Protein AF-A0A4Z1TD85-F1 (afdb_monomer)

Secondary structure (DSSP, 8-state):
--EE-EEEEEEETTTTEEEEEESS-SSTTPPPPEEEEEGGG---SS-TT----TT-EEEEEEEETTTTEEEEEEEEEEEEEEEE-SSSTT-EEEEEEETT--SEEEEEGGGEEEPP---

Foldseek 3Di:
DWDFDWAFPDADPVQQWTWTWGPDDPDPPDGTDIDIGHNLNDDDADDPPDDDDFFFWKWFWDQDPVVRDTGRITFIWTFHDKDDDPPDPPWIWTWIDGVPHPDIDIHISRGMDGDRDDD

Organism: Giardia muris (NCBI:txid5742)

pLDDT: mean 89.11, std 8.23, range [45.56, 97.12]

InterPro domains:
  IPR010750 SGF29 tudor-like domain [PF07039] (2-114)
  IPR010750 SGF29 tudor-like domain [PS51518] (1-119)

Structure (mmCIF, N/CA/C/O backbone):
data_AF-A0A4Z1TD85-F1
#
_entry.id   AF-A0A4Z1TD85-F1
#
loop_
_atom_site.group_PDB
_atom_site.id
_atom_site.type_symbol
_atom_site.label_atom_id
_atom_site.label_alt_id
_atom_site.label_comp_id
_atom_site.label_asym_id
_atom_site.label_entity_id
_atom_site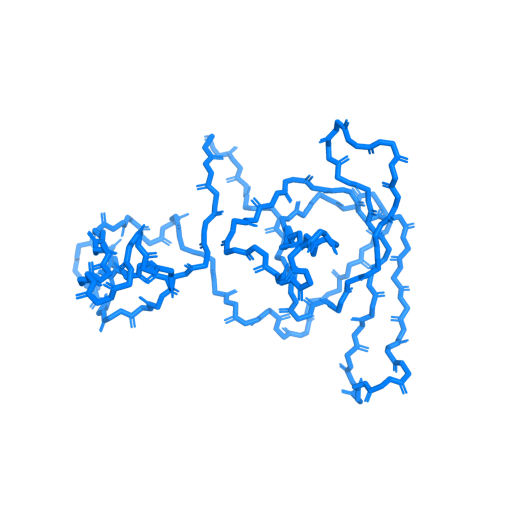.label_seq_id
_atom_site.pdbx_PDB_ins_code
_atom_site.Cartn_x
_atom_site.Cartn_y
_atom_site.Cartn_z
_atom_site.occupancy
_atom_site.B_iso_or_equiv
_atom_site.auth_seq_id
_atom_site.auth_comp_id
_atom_site.auth_asym_id
_atom_site.auth_atom_id
_atom_site.pdbx_PDB_model_num
ATOM 1 N N . MET A 1 1 ? -9.021 11.143 -4.354 1.00 62.66 1 MET A N 1
ATOM 2 C CA . MET A 1 1 ? -9.022 10.659 -2.955 1.00 62.66 1 MET A CA 1
ATOM 3 C C . MET A 1 1 ? -7.634 10.127 -2.660 1.00 62.66 1 MET A C 1
ATOM 5 O O . MET A 1 1 ? -7.099 9.444 -3.523 1.00 62.66 1 MET A O 1
ATOM 9 N N . ASN A 1 2 ? -7.062 10.453 -1.499 1.00 83.81 2 ASN A N 1
ATOM 10 C CA . ASN A 1 2 ? -5.709 10.033 -1.124 1.00 83.81 2 ASN A CA 1
ATOM 11 C C . ASN A 1 2 ? -5.796 8.971 -0.022 1.00 83.81 2 ASN A C 1
ATOM 13 O O . ASN A 1 2 ? -6.594 9.125 0.901 1.00 83.81 2 ASN A O 1
ATOM 17 N N . TRP A 1 3 ? -4.990 7.916 -0.132 1.00 91.50 3 TRP A N 1
ATOM 18 C CA . TRP A 1 3 ? -4.851 6.878 0.889 1.00 91.50 3 TRP A CA 1
ATOM 19 C C . TRP A 1 3 ? -3.602 7.154 1.717 1.00 91.50 3 TRP A C 1
ATOM 21 O O . TRP A 1 3 ? -2.554 7.473 1.157 1.00 91.50 3 TRP A O 1
AT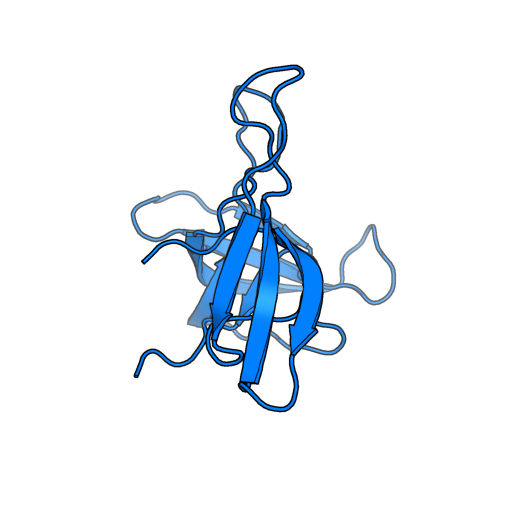OM 31 N N . ILE A 1 4 ? -3.716 7.026 3.036 1.00 93.06 4 ILE A N 1
ATOM 32 C CA . ILE A 1 4 ? -2.608 7.224 3.971 1.00 93.06 4 ILE A CA 1
ATOM 33 C C . ILE A 1 4 ? -2.442 5.997 4.860 1.00 93.06 4 ILE A C 1
ATOM 35 O O . ILE A 1 4 ? -3.404 5.276 5.133 1.00 93.06 4 ILE A O 1
ATOM 39 N N . LEU A 1 5 ? -1.222 5.778 5.331 1.00 92.44 5 LEU A N 1
ATOM 40 C CA . LEU A 1 5 ? -0.952 4.880 6.437 1.00 92.44 5 LEU A CA 1
ATOM 41 C C . LEU A 1 5 ? -1.471 5.520 7.726 1.00 92.44 5 LEU A C 1
ATOM 43 O O . LEU A 1 5 ? -1.158 6.667 8.038 1.00 92.44 5 LEU A O 1
ATOM 47 N N . ALA A 1 6 ? -2.258 4.761 8.481 1.00 93.75 6 ALA A N 1
ATOM 48 C CA . ALA A 1 6 ? -2.829 5.206 9.741 1.00 93.75 6 ALA A CA 1
ATOM 49 C C . ALA A 1 6 ? -2.853 4.059 10.754 1.00 93.75 6 ALA A C 1
ATOM 51 O O . ALA A 1 6 ? -3.038 2.891 10.399 1.00 93.75 6 ALA A O 1
ATOM 52 N N . SER A 1 7 ? -2.703 4.402 12.027 1.00 94.19 7 SER A N 1
ATOM 53 C CA . SER A 1 7 ? -2.878 3.480 13.144 1.00 94.19 7 SER A CA 1
ATOM 54 C C . SER A 1 7 ? -4.353 3.398 13.516 1.00 94.19 7 SER A C 1
ATOM 56 O O . SER A 1 7 ? -5.000 4.417 13.752 1.00 94.19 7 SER A O 1
ATOM 58 N N . VAL A 1 8 ? -4.898 2.186 13.615 1.00 94.75 8 VAL A N 1
ATOM 59 C CA . VAL A 1 8 ? -6.251 1.989 14.152 1.00 94.75 8 VAL A CA 1
ATOM 60 C C . VAL A 1 8 ? -6.216 2.176 15.665 1.00 94.75 8 VAL A C 1
ATOM 62 O O . VAL A 1 8 ? -5.573 1.404 16.370 1.00 94.75 8 VAL A O 1
ATOM 65 N N . ILE A 1 9 ? -6.947 3.172 16.164 1.00 96.38 9 ILE A N 1
ATOM 66 C CA . ILE A 1 9 ? -7.074 3.443 17.601 1.00 96.38 9 ILE A CA 1
ATOM 67 C C . ILE A 1 9 ? -8.254 2.669 18.183 1.00 96.38 9 ILE A C 1
ATOM 69 O O . ILE A 1 9 ? -8.148 2.048 19.240 1.00 96.38 9 ILE A O 1
ATOM 73 N N . ARG A 1 10 ? -9.400 2.694 17.493 1.00 96.00 10 ARG A N 1
ATOM 74 C CA . ARG A 1 10 ? -10.617 2.004 17.933 1.00 96.00 10 ARG A CA 1
ATOM 75 C C . ARG A 1 10 ? -11.508 1.648 16.750 1.00 96.00 10 ARG A C 1
ATOM 77 O O . ARG A 1 10 ? -11.661 2.437 15.825 1.00 96.00 10 ARG A O 1
ATOM 84 N N . LYS A 1 11 ? -12.163 0.491 16.827 1.00 95.94 11 LYS A N 1
ATOM 85 C CA . LYS A 1 11 ? -13.273 0.106 15.948 1.00 95.94 11 LYS A CA 1
ATOM 86 C C . LYS A 1 11 ? -14.603 0.315 16.675 1.00 95.94 11 LYS A C 1
ATOM 88 O O . LYS A 1 11 ? -14.740 -0.123 17.817 1.00 95.94 11 LYS A O 1
ATOM 93 N N . ASN A 1 12 ? -15.574 0.941 16.016 1.00 95.25 12 ASN A N 1
ATOM 94 C CA . ASN A 1 12 ? -16.968 0.967 16.445 1.00 95.25 12 ASN A CA 1
ATOM 95 C C . ASN A 1 12 ? -17.782 0.024 15.548 1.00 95.25 12 ASN A C 1
ATOM 97 O O . ASN A 1 12 ? -18.012 0.297 14.370 1.00 95.25 12 ASN A O 1
ATOM 101 N N . THR A 1 13 ? -18.188 -1.120 16.096 1.00 92.94 13 THR A N 1
ATOM 102 C CA . THR A 1 13 ? -18.946 -2.140 15.361 1.00 92.94 13 THR A CA 1
ATOM 103 C C . THR A 1 13 ? -20.404 -1.763 15.130 1.00 92.94 13 THR A C 1
ATOM 105 O O . THR A 1 13 ? -20.983 -2.229 14.156 1.00 92.94 13 THR A O 1
ATOM 108 N N . GLU A 1 14 ? -21.002 -0.940 15.989 1.00 94.94 14 GLU A N 1
ATOM 109 C CA . GLU A 1 14 ? -22.409 -0.542 15.849 1.00 94.94 14 GLU A CA 1
ATOM 110 C C . GLU A 1 14 ? -22.572 0.457 14.703 1.00 94.94 14 GLU A C 1
ATOM 112 O O . GLU A 1 14 ? -23.428 0.292 13.840 1.00 94.94 14 GLU A O 1
ATOM 117 N N . GLU A 1 15 ? -21.676 1.441 14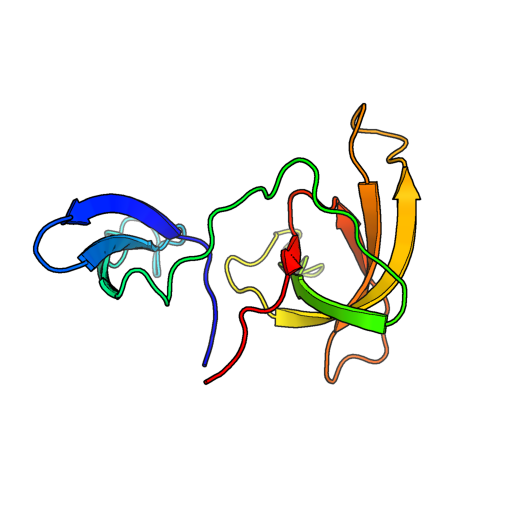.639 1.00 94.75 15 GLU A N 1
ATOM 118 C CA . GLU A 1 15 ? -21.687 2.486 13.608 1.00 94.75 15 GLU A CA 1
ATOM 119 C C . GLU A 1 15 ? -20.920 2.096 12.335 1.00 94.75 15 GLU A C 1
ATOM 121 O O . GLU A 1 15 ? -20.923 2.848 11.364 1.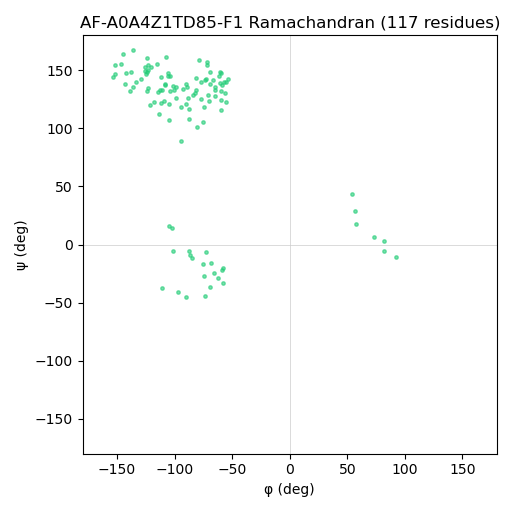00 94.75 15 GLU A O 1
ATOM 126 N N . GLN A 1 16 ? -20.249 0.937 12.323 1.00 96.06 16 GLN A N 1
ATOM 127 C CA . GLN A 1 16 ? -19.371 0.495 11.229 1.00 96.06 16 GLN A CA 1
ATOM 128 C C . GLN A 1 16 ? -18.288 1.534 10.881 1.00 96.06 16 GLN A C 1
ATOM 130 O O . GLN A 1 16 ? -17.992 1.792 9.712 1.00 96.06 16 GLN A O 1
ATOM 135 N N . THR A 1 17 ? -17.666 2.120 11.907 1.00 97.12 17 THR A N 1
ATOM 136 C CA . THR A 1 17 ? -16.611 3.134 11.766 1.00 97.12 17 THR A CA 1
ATOM 137 C C . THR A 1 17 ? -15.323 2.736 12.481 1.00 97.12 17 THR A C 1
ATOM 139 O O . THR A 1 17 ? -15.293 1.876 13.367 1.00 97.12 17 THR A O 1
ATOM 142 N N . TYR A 1 18 ? -14.227 3.371 12.080 1.00 96.94 18 TYR A N 1
ATOM 143 C CA . TYR A 1 18 ? -12.920 3.281 12.714 1.00 96.94 18 TYR A CA 1
ATOM 144 C C . TYR A 1 18 ? -12.457 4.680 13.107 1.00 96.94 18 TYR A C 1
ATOM 146 O O . TYR A 1 18 ? -12.533 5.606 12.304 1.00 96.94 18 TYR A O 1
ATOM 154 N N . LEU A 1 19 ? -11.937 4.814 14.325 1.00 96.75 19 LEU A N 1
ATOM 155 C CA . LEU A 1 19 ? -11.085 5.930 14.710 1.00 96.75 19 LEU A CA 1
ATOM 156 C C . LEU A 1 19 ? -9.647 5.553 14.356 1.00 96.75 19 LEU A C 1
ATOM 158 O O . LEU A 1 19 ? -9.104 4.587 14.906 1.00 96.75 19 LEU A O 1
ATOM 162 N N . VAL A 1 20 ? -9.051 6.305 13.442 1.00 95.88 20 VAL A N 1
ATOM 163 C CA . VAL A 1 20 ? -7.677 6.116 12.973 1.00 95.88 20 VAL A CA 1
ATOM 164 C C . VAL A 1 20 ? -6.857 7.370 13.236 1.00 95.88 20 VAL A C 1
ATOM 166 O O . VAL A 1 20 ? -7.409 8.465 13.284 1.00 95.88 20 VAL A O 1
ATOM 169 N N . GLU A 1 21 ? -5.551 7.223 13.403 1.00 95.25 21 GLU A N 1
ATOM 170 C CA . GLU A 1 21 ? -4.614 8.332 13.591 1.00 95.25 21 GLU A CA 1
ATOM 171 C C . GLU A 1 21 ? -3.514 8.255 12.529 1.00 95.25 21 GLU A C 1
ATOM 173 O O . GLU A 1 21 ? -2.965 7.175 12.299 1.00 95.25 21 GLU A O 1
ATOM 178 N N . ASP A 1 22 ? -3.214 9.373 11.862 1.00 92.38 22 ASP A N 1
ATOM 179 C CA . ASP A 1 22 ? -2.122 9.448 10.881 1.00 92.38 22 ASP A CA 1
ATOM 180 C C . ASP A 1 22 ? -0.804 9.001 11.529 1.00 92.38 22 ASP A C 1
ATOM 182 O O . ASP A 1 22 ? -0.534 9.316 12.689 1.00 92.38 22 ASP A O 1
ATOM 186 N N . ILE A 1 23 ? 0.026 8.248 10.80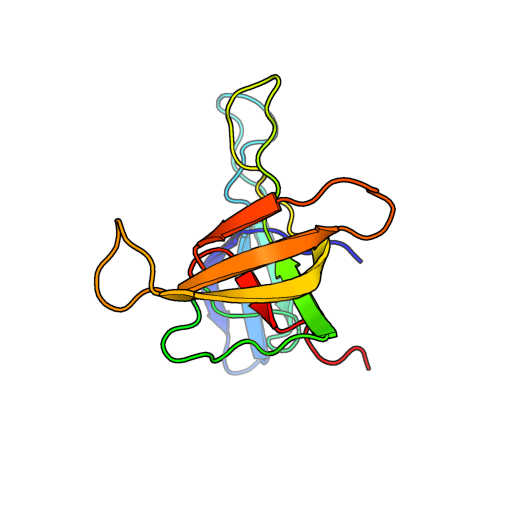8 1.00 89.62 23 ILE A N 1
ATOM 187 C CA . ILE A 1 23 ? 1.335 7.838 11.328 1.00 89.62 23 ILE A CA 1
ATOM 188 C C . ILE A 1 23 ? 2.362 8.978 11.321 1.00 89.62 23 ILE A C 1
ATOM 190 O O . ILE A 1 23 ? 3.385 8.858 11.999 1.00 89.62 23 ILE A O 1
ATOM 194 N N . VAL A 1 24 ? 2.112 10.054 10.569 1.00 85.75 24 VAL A N 1
ATOM 195 C CA . VAL A 1 24 ? 3.004 11.211 10.438 1.00 85.75 24 VAL A CA 1
ATOM 196 C C . VAL A 1 24 ? 2.518 12.369 11.303 1.00 85.75 24 VAL A C 1
ATOM 198 O O . VAL A 1 24 ? 1.337 12.705 11.346 1.00 85.75 24 VAL A O 1
ATOM 201 N N . GLU A 1 25 ? 3.461 13.004 11.995 1.00 80.62 25 GLU A N 1
ATOM 202 C CA . GLU A 1 25 ? 3.239 14.300 12.635 1.00 80.62 25 GLU A CA 1
ATOM 203 C C . GLU A 1 25 ? 3.400 15.410 11.594 1.00 80.62 25 GLU A C 1
ATOM 205 O O . GLU A 1 25 ? 4.413 15.464 10.898 1.00 80.62 25 GLU A O 1
ATOM 210 N N . GLU A 1 26 ? 2.435 16.328 11.505 1.00 76.31 26 GLU A N 1
ATOM 211 C CA . GLU A 1 26 ? 2.532 17.477 10.590 1.00 76.31 26 GLU A CA 1
ATOM 212 C C . GLU A 1 26 ? 3.671 18.435 10.973 1.00 76.31 26 GLU A C 1
ATOM 214 O O . GLU A 1 26 ? 4.182 19.182 10.139 1.00 76.31 26 GLU A O 1
ATOM 219 N N . SER A 1 27 ? 4.074 18.437 12.245 1.00 76.94 27 SER A N 1
ATOM 220 C CA . SER A 1 27 ? 5.204 19.202 12.764 1.00 76.94 27 SER A CA 1
ATOM 221 C C . SER A 1 27 ? 5.806 18.501 13.984 1.00 76.94 27 SER A C 1
ATOM 223 O O . SER A 1 27 ? 5.054 17.896 14.751 1.00 76.94 27 SER A O 1
ATOM 225 N N . PRO A 1 28 ? 7.132 18.588 14.208 1.00 77.56 28 PRO A N 1
ATOM 226 C CA . PRO A 1 28 ? 7.780 17.915 15.331 1.00 77.56 28 PRO A CA 1
ATOM 227 C C . PRO A 1 28 ? 7.147 18.286 16.679 1.00 77.56 28 PRO A C 1
ATOM 229 O O . PRO A 1 28 ? 7.109 19.461 17.047 1.00 77.56 28 PRO A O 1
ATOM 232 N N . GLY A 1 29 ? 6.668 17.285 17.422 1.00 78.75 29 GLY A N 1
ATOM 233 C CA . GLY A 1 29 ? 6.052 17.484 18.739 1.00 78.75 29 GLY A CA 1
ATOM 234 C C . GLY A 1 29 ? 4.579 17.901 18.697 1.00 78.75 29 GLY A C 1
ATOM 235 O O . GLY A 1 29 ? 3.980 18.129 19.751 1.00 78.75 29 GLY A O 1
ATOM 236 N N . GLN A 1 30 ? 3.975 17.981 17.509 1.00 84.25 30 GLN A N 1
ATOM 237 C CA . GLN A 1 30 ? 2.534 18.135 17.357 1.00 84.25 30 GLN A CA 1
ATOM 238 C C . GLN A 1 30 ? 1.847 16.774 17.491 1.00 84.25 30 GLN A C 1
ATOM 240 O O . GLN A 1 30 ? 2.338 15.749 17.022 1.00 84.25 30 GLN A O 1
ATOM 245 N N . ARG A 1 31 ? 0.664 16.759 18.110 1.00 84.00 31 ARG A N 1
ATOM 246 C CA . ARG A 1 31 ? -0.160 15.550 18.156 1.00 84.00 31 ARG A CA 1
ATOM 247 C C . ARG A 1 31 ? -0.607 15.171 16.742 1.00 84.00 31 ARG A C 1
ATOM 249 O O . ARG A 1 31 ? -1.072 16.025 15.989 1.00 84.00 31 ARG A O 1
ATOM 256 N N . ARG A 1 32 ? -0.508 13.883 16.423 1.00 88.25 32 ARG A N 1
ATOM 257 C CA . ARG A 1 32 ? -0.994 13.309 15.166 1.00 88.25 32 ARG A CA 1
ATOM 258 C C . ARG A 1 32 ? -2.500 13.515 15.013 1.00 88.25 32 ARG A C 1
ATOM 260 O O . ARG A 1 32 ? -3.248 13.561 15.994 1.00 88.25 32 ARG A O 1
ATOM 267 N N . VAL A 1 33 ? -2.942 13.666 13.770 1.00 91.62 33 VAL A N 1
ATOM 268 C CA . VAL A 1 33 ? -4.345 13.952 13.460 1.00 91.62 33 VAL A CA 1
ATOM 269 C C . VAL A 1 33 ? -5.149 12.655 13.481 1.00 91.62 33 VAL A C 1
ATOM 271 O O . VAL A 1 33 ? -4.744 11.652 12.896 1.00 91.62 33 VAL A O 1
ATOM 274 N N . SER A 1 34 ? -6.298 12.678 14.159 1.00 94.75 34 SER A N 1
ATOM 275 C CA . SER A 1 34 ? -7.235 11.554 14.217 1.00 94.75 34 SER A CA 1
ATOM 276 C C . SER A 1 34 ? -8.455 11.786 13.326 1.00 94.75 34 SER A C 1
ATOM 278 O O . SER A 1 34 ? -8.976 12.898 13.250 1.00 94.75 34 SER A O 1
ATOM 280 N N . TYR A 1 35 ? -8.960 10.714 12.721 1.00 94.31 35 TYR A N 1
ATOM 281 C CA . TYR A 1 35 ? -10.112 10.719 11.827 1.00 94.31 35 TYR A CA 1
ATOM 282 C C . TYR A 1 35 ? -11.077 9.593 12.188 1.00 94.31 35 TYR A C 1
ATOM 284 O O . TYR A 1 35 ? -10.656 8.466 12.446 1.00 94.31 35 TYR A O 1
ATOM 292 N N . THR A 1 36 ? -12.378 9.873 12.132 1.00 96.56 36 THR A N 1
ATOM 293 C CA . THR A 1 36 ? -13.407 8.827 12.129 1.00 96.56 36 THR A CA 1
ATOM 294 C C . THR A 1 36 ? -13.781 8.521 10.685 1.00 96.56 36 THR A C 1
ATOM 296 O O . THR A 1 36 ? -14.266 9.400 9.973 1.00 96.56 36 THR A O 1
ATOM 299 N N . VAL A 1 37 ? -13.556 7.285 10.241 1.00 95.25 37 VAL A N 1
ATOM 300 C CA . VAL A 1 37 ? -13.799 6.848 8.860 1.00 95.25 37 VAL A CA 1
ATOM 301 C C . VAL A 1 37 ? -14.733 5.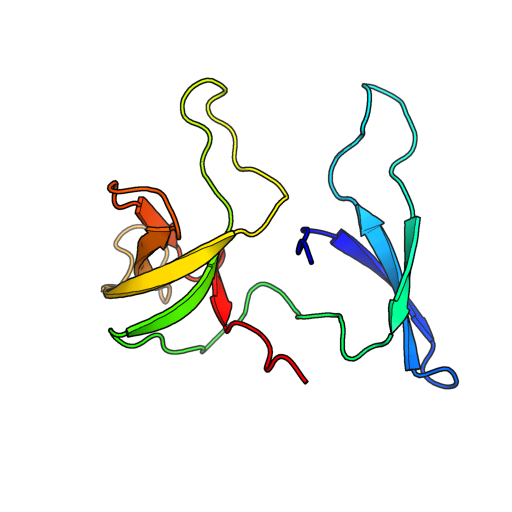635 8.807 1.00 95.25 37 VAL A C 1
ATOM 303 O O . VAL A 1 37 ? -14.687 4.790 9.702 1.00 95.25 37 VAL A O 1
ATOM 306 N N . PRO A 1 38 ? -15.580 5.506 7.771 1.00 94.94 38 PRO A N 1
ATOM 307 C CA . PRO A 1 38 ? -16.356 4.291 7.530 1.00 94.94 38 PRO A CA 1
ATOM 308 C C . PRO A 1 38 ? -15.466 3.058 7.327 1.00 94.94 38 PRO A C 1
ATOM 310 O O . PRO A 1 38 ? -14.387 3.156 6.742 1.00 94.94 38 PRO A O 1
ATOM 313 N N . ALA A 1 39 ? -15.937 1.881 7.745 1.00 92.25 39 ALA A N 1
ATOM 314 C CA . ALA A 1 39 ? -15.198 0.622 7.628 1.00 92.25 39 ALA A CA 1
ATOM 315 C C . ALA A 1 39 ? -14.809 0.264 6.182 1.00 92.25 39 ALA A C 1
ATOM 317 O O . ALA A 1 39 ? -13.734 -0.284 5.961 1.00 92.25 39 ALA A O 1
ATOM 318 N N . ASN A 1 40 ? -15.634 0.620 5.190 1.00 90.88 40 ASN A N 1
ATOM 319 C CA . ASN A 1 40 ? -15.333 0.386 3.771 1.00 90.88 40 ASN A CA 1
ATOM 320 C C . ASN A 1 40 ? -14.235 1.309 3.206 1.00 90.88 40 ASN A C 1
ATOM 322 O O . ASN A 1 40 ? -13.802 1.121 2.075 1.00 90.88 40 ASN A O 1
ATOM 326 N N . ARG A 1 41 ? -13.760 2.291 3.982 1.00 91.31 41 ARG A N 1
ATOM 327 C CA . ARG A 1 41 ? -12.615 3.148 3.638 1.00 91.31 41 ARG A CA 1
ATOM 328 C C . ARG A 1 41 ? -11.335 2.751 4.371 1.00 91.31 41 ARG A C 1
ATOM 330 O O . ARG A 1 41 ? -10.382 3.523 4.399 1.00 91.31 41 ARG A O 1
ATOM 337 N N . VAL A 1 42 ? -11.307 1.561 4.970 1.00 91.56 42 VAL A N 1
ATOM 338 C CA . VAL A 1 42 ? -10.141 1.022 5.671 1.00 91.56 42 VAL A CA 1
ATOM 339 C C . VAL A 1 42 ? -9.683 -0.249 4.971 1.00 91.56 42 VAL A C 1
ATOM 341 O O . VAL A 1 42 ? -10.429 -1.218 4.862 1.00 91.56 42 VAL A O 1
ATOM 344 N N . ALA A 1 43 ? -8.426 -0.258 4.537 1.00 90.31 43 ALA A N 1
ATOM 345 C CA . ALA A 1 43 ? -7.749 -1.450 4.050 1.00 90.31 43 ALA A CA 1
ATOM 346 C C . ALA A 1 43 ? -6.689 -1.864 5.073 1.00 90.31 43 ALA A C 1
ATOM 348 O O . ALA A 1 43 ? -5.819 -1.072 5.434 1.00 90.31 43 ALA A O 1
ATOM 349 N N . HIS A 1 44 ? -6.770 -3.102 5.560 1.00 88.19 44 HIS A N 1
ATOM 350 C CA . HIS A 1 44 ? -5.781 -3.626 6.496 1.00 88.19 44 HIS A CA 1
ATOM 351 C C . HIS A 1 44 ? -4.452 -3.912 5.795 1.00 88.19 44 HIS A C 1
ATOM 353 O O . HIS A 1 44 ? -4.413 -4.383 4.657 1.00 88.19 44 HIS A O 1
ATOM 359 N N . PHE A 1 45 ? -3.373 -3.633 6.517 1.00 81.62 45 PHE A N 1
ATOM 360 C CA . PHE A 1 45 ? -2.006 -3.635 6.030 1.00 81.62 45 PHE A CA 1
ATOM 361 C C . PHE A 1 45 ? -1.070 -4.178 7.128 1.00 81.62 45 PHE A C 1
ATOM 363 O O . PHE A 1 45 ? -1.256 -3.792 8.286 1.00 81.62 45 PHE A O 1
ATOM 370 N N . PRO A 1 46 ? -0.070 -5.028 6.815 1.00 83.25 46 PRO A N 1
ATOM 371 C CA . PRO A 1 46 ? 0.226 -5.621 5.505 1.00 83.25 46 PRO A CA 1
ATOM 372 C C . PRO A 1 46 ? -0.799 -6.693 5.088 1.00 83.25 46 PRO A C 1
ATOM 374 O O . PRO A 1 46 ? -1.463 -7.304 5.926 1.00 83.25 46 PRO A O 1
ATOM 377 N N . GLN A 1 47 ? -0.920 -6.948 3.781 1.00 81.00 47 GLN A N 1
ATOM 378 C CA . GLN A 1 47 ? -1.826 -7.972 3.245 1.00 81.00 47 GLN A CA 1
ATOM 379 C C . GLN A 1 47 ? -1.094 -9.305 3.020 1.00 81.00 47 GLN A C 1
ATOM 381 O O . GLN A 1 47 ? -0.555 -9.573 1.945 1.00 81.00 47 GLN A O 1
ATOM 386 N N . HIS A 1 48 ? -1.065 -10.159 4.045 1.00 77.38 48 HIS A N 1
ATOM 387 C CA . HIS A 1 48 ? -0.438 -11.481 3.950 1.00 77.38 48 HIS A CA 1
ATOM 388 C C . HIS A 1 48 ? -1.182 -12.410 2.979 1.00 77.38 48 HIS A C 1
ATOM 390 O O . HIS A 1 48 ? -2.410 -12.425 2.929 1.00 77.38 48 HIS A O 1
ATOM 396 N N . GLY A 1 49 ? -0.430 -13.214 2.219 1.00 75.19 49 GLY A N 1
ATOM 397 C CA . GLY A 1 49 ? -0.987 -14.211 1.296 1.00 75.19 49 GLY A CA 1
ATOM 398 C C . GLY A 1 49 ? -1.615 -13.632 0.022 1.00 75.19 49 GLY A C 1
ATOM 399 O O . GLY A 1 49 ? -2.199 -14.377 -0.766 1.00 75.19 49 GLY A O 1
ATOM 400 N N . VAL A 1 50 ? -1.498 -12.321 -0.211 1.00 81.38 50 VAL A N 1
ATOM 401 C CA . VAL A 1 50 ? -1.981 -11.703 -1.446 1.00 81.38 50 VAL A CA 1
ATOM 402 C C . VAL A 1 50 ? -1.010 -11.982 -2.586 1.00 81.38 50 VAL A C 1
ATOM 404 O O . VAL A 1 50 ? 0.178 -11.675 -2.511 1.00 81.38 50 VAL A O 1
ATOM 407 N N . SER A 1 51 ? -1.543 -12.546 -3.670 1.00 86.06 51 SER A N 1
ATOM 408 C CA . SER A 1 51 ? -0.831 -12.658 -4.940 1.00 86.06 51 SER A CA 1
ATOM 409 C C . SER A 1 51 ? -1.098 -11.436 -5.817 1.00 86.06 51 SER A C 1
ATOM 411 O O . SER A 1 51 ? -2.236 -10.963 -5.925 1.00 86.06 51 SER A O 1
ATOM 413 N N . TYR A 1 52 ? -0.027 -10.961 -6.448 1.00 90.00 52 TYR A N 1
ATOM 414 C CA . TYR A 1 52 ? -0.022 -9.850 -7.391 1.00 90.00 52 TYR A CA 1
ATOM 415 C C . TYR A 1 52 ? 0.313 -10.374 -8.785 1.00 90.00 52 TYR A C 1
ATOM 417 O O . TYR A 1 52 ? 1.251 -11.158 -8.948 1.00 90.00 52 TYR A O 1
ATOM 425 N N . LYS A 1 53 ? -0.458 -9.954 -9.786 1.00 92.50 53 LYS A N 1
ATOM 426 C CA . LYS A 1 53 ? -0.264 -10.315 -11.193 1.00 92.50 53 LYS A CA 1
ATOM 427 C C . LYS A 1 53 ? 0.093 -9.086 -12.015 1.00 92.50 53 LYS A C 1
ATOM 429 O O . LYS A 1 53 ? -0.251 -7.961 -11.667 1.00 92.50 53 LYS A O 1
ATOM 434 N N . VAL A 1 54 ? 0.769 -9.314 -13.137 1.00 95.75 54 VAL A N 1
ATOM 435 C CA . VAL A 1 54 ? 1.056 -8.259 -14.115 1.00 95.75 54 VAL A CA 1
ATOM 436 C C . VAL A 1 54 ? -0.251 -7.612 -14.572 1.00 95.75 54 VAL A C 1
ATOM 438 O O . VAL A 1 54 ? -1.187 -8.310 -14.955 1.00 95.75 54 VAL A O 1
ATOM 441 N N . GLY A 1 55 ? -0.299 -6.282 -14.533 1.00 95.19 55 GLY A N 1
ATOM 442 C CA . GLY A 1 55 ? -1.477 -5.486 -14.870 1.00 95.19 55 GLY A CA 1
ATOM 443 C C . GLY A 1 55 ? -2.386 -5.150 -13.684 1.00 95.19 55 GLY A C 1
ATOM 444 O O . GLY A 1 55 ? -3.243 -4.280 -13.839 1.00 95.19 55 GLY A O 1
ATOM 445 N N . ASP A 1 56 ? -2.191 -5.760 -12.507 1.00 94.50 56 ASP A N 1
ATOM 446 C CA . ASP A 1 56 ? -2.991 -5.436 -11.323 1.00 94.50 56 ASP A CA 1
ATOM 447 C C . ASP A 1 56 ? -2.833 -3.958 -10.937 1.00 94.50 56 ASP A C 1
ATOM 449 O O . ASP A 1 56 ? -1.730 -3.395 -10.939 1.00 94.50 56 ASP A O 1
ATOM 453 N N . ARG A 1 57 ? -3.960 -3.342 -10.565 1.00 94.94 57 ARG A N 1
ATOM 454 C CA . ARG A 1 57 ? -4.021 -1.990 -10.007 1.00 94.94 57 ARG A CA 1
ATOM 455 C C . ARG A 1 57 ? -3.868 -2.050 -8.496 1.00 94.94 57 ARG A C 1
ATOM 457 O O . ARG A 1 57 ? -4.596 -2.765 -7.806 1.00 94.94 57 ARG A O 1
ATOM 464 N N . VAL A 1 58 ? -2.913 -1.285 -7.986 1.00 94.38 58 VAL A N 1
ATOM 465 C CA . VAL A 1 58 ? -2.535 -1.297 -6.572 1.00 94.38 58 VAL A CA 1
ATOM 466 C C . VAL A 1 58 ? -2.339 0.115 -6.043 1.00 94.38 58 VAL A C 1
ATOM 468 O O . VAL A 1 58 ? -2.239 1.077 -6.808 1.00 94.38 58 VAL A O 1
ATOM 471 N N . LEU A 1 59 ? -2.262 0.217 -4.723 1.00 94.50 59 LEU A N 1
ATOM 472 C CA . LEU A 1 59 ? -1.770 1.389 -4.017 1.00 94.50 59 LEU A CA 1
ATOM 473 C C . LEU A 1 59 ? -0.483 0.996 -3.285 1.00 94.50 59 LEU A C 1
ATOM 475 O O . LEU A 1 59 ? -0.448 -0.031 -2.606 1.00 94.50 59 LEU A O 1
ATOM 479 N N . ALA A 1 60 ? 0.571 1.793 -3.437 1.00 93.38 60 ALA A N 1
ATOM 480 C CA . ALA A 1 60 ? 1.881 1.518 -2.848 1.00 93.38 60 ALA A CA 1
ATOM 481 C C . ALA A 1 60 ? 2.507 2.790 -2.266 1.00 93.38 60 ALA A C 1
ATOM 483 O O . ALA A 1 60 ? 2.273 3.889 -2.772 1.00 93.38 60 ALA A O 1
ATOM 484 N N . VAL A 1 61 ? 3.298 2.641 -1.202 1.00 92.12 61 VAL A N 1
ATOM 485 C CA . VAL A 1 61 ? 4.075 3.753 -0.629 1.00 92.12 61 VAL A CA 1
ATOM 486 C C . VAL A 1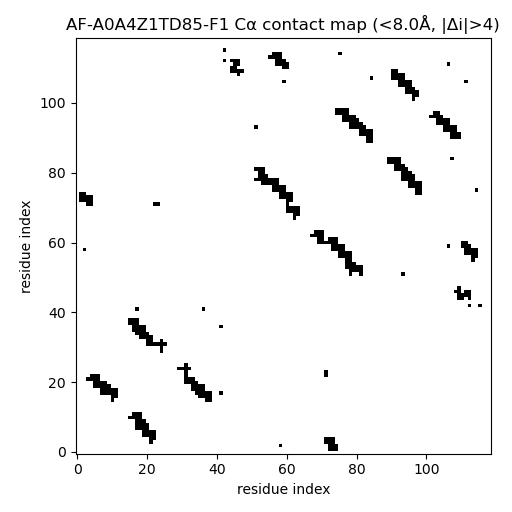 61 ? 5.265 4.111 -1.513 1.00 92.12 61 VAL A C 1
ATOM 488 O O . VAL A 1 61 ? 5.949 3.238 -2.045 1.00 92.12 61 VAL A O 1
ATOM 491 N N . TRP A 1 62 ? 5.551 5.402 -1.632 1.00 89.56 62 TRP A N 1
ATOM 492 C CA . TRP A 1 62 ? 6.644 5.913 -2.450 1.00 89.56 62 TRP A CA 1
ATOM 493 C C . TRP A 1 62 ? 7.912 6.061 -1.597 1.00 89.56 62 TRP A C 1
ATOM 495 O O . TRP A 1 62 ? 7.868 6.620 -0.505 1.00 89.56 62 TRP A O 1
ATOM 505 N N . TYR A 1 63 ? 9.065 5.599 -2.088 1.00 86.00 63 TYR A N 1
ATOM 506 C CA . TYR A 1 63 ? 10.359 5.900 -1.461 1.00 86.00 63 TYR A CA 1
ATOM 507 C C . TYR A 1 63 ? 10.955 7.213 -1.990 1.00 86.00 63 TYR A C 1
ATOM 509 O O . TYR A 1 63 ? 11.362 7.300 -3.152 1.00 86.00 63 TYR A O 1
ATOM 517 N N . GLU A 1 64 ? 10.961 8.259 -1.167 1.00 84.56 64 GLU A N 1
ATOM 518 C CA . GLU A 1 64 ? 11.476 9.577 -1.531 1.00 84.56 64 GLU A CA 1
ATOM 519 C C . GLU A 1 64 ? 13.002 9.590 -1.418 1.00 84.56 64 GLU A C 1
ATOM 521 O O . GLU A 1 64 ? 13.583 9.715 -0.338 1.00 84.56 64 GLU A O 1
ATOM 526 N N . THR A 1 65 ? 13.669 9.470 -2.564 1.00 83.81 65 THR A N 1
ATOM 527 C CA . THR A 1 65 ? 15.134 9.368 -2.635 1.00 83.81 65 THR A CA 1
ATOM 528 C C . THR A 1 65 ? 15.870 10.594 -2.096 1.00 83.81 65 THR A C 1
ATOM 530 O O . THR A 1 65 ? 16.979 10.445 -1.590 1.00 83.81 65 THR A O 1
ATOM 533 N N . SER A 1 66 ? 15.275 11.791 -2.171 1.00 82.12 66 SER A N 1
ATOM 534 C CA . SER A 1 66 ? 15.922 13.021 -1.693 1.00 82.12 66 SER A CA 1
ATOM 535 C C . SER A 1 66 ? 16.060 13.060 -0.171 1.00 82.12 66 SER A C 1
ATOM 537 O O . SER A 1 66 ? 17.073 13.526 0.347 1.00 82.12 66 SER A O 1
ATOM 539 N N . THR A 1 67 ? 15.064 12.533 0.543 1.00 83.69 67 THR A N 1
ATOM 540 C CA . THR A 1 67 ? 15.046 12.475 2.012 1.00 83.69 67 THR A CA 1
ATOM 541 C C . THR A 1 67 ? 15.421 11.100 2.554 1.00 83.69 67 THR A C 1
ATOM 543 O O . THR A 1 67 ? 15.556 10.945 3.763 1.00 83.69 67 THR A O 1
ATOM 546 N N . GLN A 1 68 ? 15.608 10.115 1.670 1.00 83.69 68 GLN A N 1
ATOM 547 C CA . GLN A 1 68 ? 15.859 8.710 1.993 1.00 83.69 68 GLN A CA 1
ATOM 548 C C . GLN A 1 68 ? 14.771 8.068 2.870 1.00 83.69 68 GLN A C 1
ATOM 550 O O . GLN A 1 68 ? 15.043 7.115 3.601 1.00 83.69 68 GLN A O 1
ATOM 555 N N . ASN A 1 69 ? 13.529 8.550 2.767 1.00 82.12 69 ASN A N 1
ATOM 556 C CA . ASN A 1 69 ? 12.408 8.105 3.591 1.00 82.12 69 ASN A CA 1
ATOM 557 C C . ASN A 1 69 ? 11.244 7.581 2.747 1.00 82.12 69 ASN A C 1
ATOM 559 O O . ASN A 1 69 ? 10.997 8.041 1.634 1.00 82.12 69 ASN A O 1
ATOM 563 N N . TRP A 1 70 ? 10.488 6.636 3.303 1.00 84.12 70 TRP A N 1
ATOM 564 C CA . TRP A 1 70 ? 9.205 6.217 2.739 1.00 84.12 70 TRP A CA 1
ATOM 565 C C . TRP A 1 70 ? 8.114 7.241 3.062 1.00 84.12 70 TRP A C 1
ATOM 567 O O . TRP A 1 70 ? 8.049 7.752 4.181 1.00 84.12 70 TRP A O 1
ATOM 577 N N . THR A 1 71 ? 7.236 7.520 2.100 1.00 88.44 71 THR A N 1
ATOM 578 C CA . THR A 1 71 ? 6.036 8.329 2.329 1.00 88.44 71 THR A CA 1
ATOM 579 C C . THR A 1 71 ? 5.006 7.552 3.143 1.00 88.44 71 THR A C 1
ATOM 581 O O . THR A 1 71 ? 4.935 6.325 3.087 1.00 88.44 71 THR A O 1
ATOM 584 N N . SER A 1 72 ? 4.137 8.272 3.853 1.00 89.06 72 SER A N 1
ATOM 585 C CA . SER A 1 72 ? 2.930 7.694 4.458 1.00 89.06 72 SER A CA 1
ATOM 586 C C . SER A 1 72 ? 1.733 7.673 3.508 1.00 89.06 72 SER A C 1
ATOM 588 O O . SER A 1 72 ? 0.714 7.072 3.826 1.00 89.06 72 SER A O 1
ATOM 590 N N . ILE A 1 73 ? 1.842 8.315 2.344 1.00 91.50 73 ILE A N 1
ATOM 591 C CA . ILE A 1 73 ? 0.801 8.353 1.314 1.00 91.50 73 ILE A CA 1
ATOM 592 C C . ILE A 1 73 ? 0.990 7.159 0.380 1.00 91.50 73 ILE A C 1
ATOM 594 O O . ILE A 1 73 ? 2.117 6.876 -0.036 1.00 91.50 73 ILE A O 1
ATOM 598 N N . LEU A 1 74 ? -0.110 6.484 0.041 1.00 92.81 74 LEU A N 1
ATOM 599 C CA . LEU A 1 74 ? -0.132 5.418 -0.950 1.00 92.81 74 LEU A CA 1
ATOM 600 C C . LEU A 1 74 ? -0.617 5.962 -2.295 1.00 92.81 74 LEU A C 1
ATOM 602 O O . LEU A 1 74 ? -1.701 6.544 -2.399 1.00 92.81 74 LEU A O 1
ATOM 606 N N . TYR A 1 75 ? 0.179 5.727 -3.332 1.00 93.44 75 TYR A N 1
ATOM 607 C CA . TYR A 1 75 ? -0.058 6.224 -4.679 1.00 93.44 75 TYR A CA 1
ATOM 608 C C . TYR A 1 75 ? -0.546 5.104 -5.606 1.00 93.44 75 TYR A C 1
ATOM 610 O O . TYR A 1 75 ? -0.091 3.962 -5.478 1.00 93.44 75 TYR A O 1
ATOM 618 N N . PRO A 1 76 ? -1.444 5.411 -6.561 1.00 95.00 76 PRO A N 1
ATOM 619 C CA . PRO A 1 76 ? -1.860 4.468 -7.592 1.00 95.00 76 PRO A CA 1
ATOM 620 C C . PRO A 1 76 ? -0.685 3.988 -8.442 1.00 95.00 76 PRO A C 1
ATOM 622 O O . PRO A 1 76 ? 0.106 4.789 -8.943 1.00 95.00 76 PRO A O 1
ATOM 625 N N . ALA A 1 77 ? -0.600 2.674 -8.630 1.00 95.62 77 ALA A N 1
ATOM 626 C CA . ALA A 1 77 ? 0.417 2.051 -9.460 1.00 95.62 77 ALA A CA 1
ATOM 627 C C . ALA A 1 77 ? -0.112 0.813 -10.194 1.00 95.62 77 ALA A C 1
ATOM 629 O O . ALA A 1 77 ? -1.157 0.246 -9.860 1.00 95.62 77 ALA A O 1
ATOM 630 N N . THR A 1 78 ? 0.642 0.387 -11.208 1.00 96.69 78 THR A N 1
ATOM 631 C CA . THR A 1 78 ? 0.425 -0.876 -11.927 1.00 96.69 78 THR A CA 1
ATOM 632 C C . THR A 1 78 ? 1.555 -1.848 -11.630 1.00 96.69 78 THR A C 1
ATOM 634 O O . THR A 1 78 ? 2.725 -1.473 -11.745 1.00 96.69 78 THR A O 1
ATOM 637 N N . ILE A 1 79 ? 1.217 -3.098 -11.313 1.00 96.75 79 ILE A N 1
ATOM 638 C CA . ILE A 1 79 ? 2.195 -4.186 -11.211 1.00 96.75 79 ILE A CA 1
ATOM 639 C C . ILE A 1 79 ? 2.718 -4.531 -12.608 1.00 96.75 79 ILE A C 1
ATOM 641 O O . ILE A 1 79 ? 1.949 -4.867 -13.509 1.00 96.75 79 ILE A O 1
ATOM 645 N N . LEU A 1 80 ? 4.033 -4.474 -12.787 1.00 97.00 80 LEU A N 1
ATOM 646 C CA . LEU A 1 80 ? 4.709 -4.896 -14.013 1.00 97.00 80 LEU A CA 1
ATOM 647 C C . LEU A 1 80 ? 5.239 -6.320 -13.893 1.00 97.00 80 LEU A C 1
ATOM 649 O O . LEU A 1 80 ? 5.142 -7.083 -14.846 1.00 97.00 80 LEU A O 1
ATOM 653 N N . GLU A 1 81 ? 5.792 -6.670 -12.733 1.00 96.25 81 GLU A N 1
ATOM 654 C CA . GLU A 1 81 ? 6.366 -7.985 -12.434 1.00 96.25 81 GLU A CA 1
ATOM 655 C C . GLU A 1 81 ? 6.256 -8.255 -10.925 1.00 96.25 81 GLU A C 1
ATOM 657 O O . GLU A 1 81 ? 6.224 -7.320 -10.122 1.00 96.25 81 GLU A O 1
ATOM 662 N N . ALA A 1 82 ? 6.222 -9.528 -10.533 1.00 93.50 82 ALA A N 1
ATOM 663 C CA . ALA A 1 82 ? 6.237 -9.963 -9.140 1.00 93.50 82 ALA A CA 1
ATOM 664 C C . ALA A 1 82 ? 7.156 -11.180 -9.005 1.00 93.50 82 ALA A C 1
ATOM 666 O O . ALA A 1 82 ? 7.060 -12.116 -9.800 1.00 93.50 82 ALA A O 1
ATOM 667 N N . TYR A 1 83 ? 8.044 -11.169 -8.016 1.00 92.50 83 TYR A N 1
ATOM 668 C CA . TYR A 1 83 ? 9.018 -12.236 -7.798 1.00 92.50 83 TYR A CA 1
ATOM 669 C C . TYR A 1 83 ? 9.305 -12.433 -6.302 1.00 92.50 83 TYR A C 1
ATOM 671 O O . TYR A 1 83 ? 9.102 -11.507 -5.515 1.00 92.50 83 TYR A O 1
ATOM 679 N N . PRO A 1 84 ? 9.749 -13.627 -5.871 1.00 91.06 84 PRO A N 1
ATOM 680 C CA . PRO A 1 84 ? 10.109 -13.869 -4.475 1.00 91.06 84 PRO A CA 1
ATOM 681 C C . PRO A 1 84 ? 11.185 -12.892 -3.988 1.00 91.06 84 PRO A C 1
ATOM 683 O O . PRO A 1 84 ? 12.125 -12.583 -4.721 1.00 91.06 84 PRO A O 1
ATOM 686 N N . SER A 1 85 ? 11.058 -12.406 -2.754 1.00 88.94 85 SER A N 1
ATOM 687 C CA . SER A 1 85 ? 12.095 -11.583 -2.135 1.00 88.94 85 SER A CA 1
ATOM 688 C C . SER A 1 85 ? 13.332 -12.423 -1.835 1.00 88.94 85 SER A C 1
ATOM 690 O O . SER A 1 85 ? 13.239 -13.542 -1.336 1.00 88.94 85 SER A O 1
ATOM 692 N N . THR A 1 86 ? 14.505 -11.859 -2.112 1.00 88.69 86 THR A N 1
ATOM 693 C CA . THR A 1 86 ? 15.798 -12.443 -1.733 1.00 88.69 86 THR A CA 1
ATOM 694 C C . THR A 1 86 ? 16.216 -12.081 -0.307 1.00 88.69 86 THR A C 1
ATOM 696 O O . THR A 1 86 ? 17.178 -12.648 0.198 1.00 88.69 86 THR A O 1
ATOM 699 N N . GLU A 1 87 ? 15.529 -11.128 0.328 1.00 86.31 87 GLU A N 1
ATOM 700 C CA . GLU A 1 87 ? 15.902 -10.561 1.632 1.00 86.31 87 GLU A CA 1
ATOM 701 C C . GLU A 1 87 ? 14.934 -10.961 2.748 1.00 86.31 87 GLU A C 1
ATOM 703 O O . GLU A 1 87 ? 15.361 -11.212 3.873 1.00 86.31 87 GLU A O 1
ATOM 708 N N . ILE A 1 88 ? 13.633 -11.035 2.444 1.00 84.44 88 ILE A N 1
ATOM 709 C CA . ILE A 1 88 ? 12.591 -11.380 3.414 1.00 84.44 88 ILE A CA 1
ATOM 710 C C . ILE A 1 88 ? 11.989 -12.736 3.024 1.00 84.44 88 ILE A C 1
ATOM 712 O O . ILE A 1 88 ? 11.322 -12.823 1.988 1.00 84.44 88 ILE A O 1
ATOM 716 N N . PRO A 1 89 ? 12.194 -13.795 3.831 1.00 84.75 89 PRO A N 1
ATOM 717 C CA . PRO A 1 89 ? 11.589 -15.099 3.585 1.00 84.75 89 PRO A CA 1
ATOM 718 C C . PRO A 1 89 ? 10.070 -15.004 3.423 1.00 84.75 89 PRO A C 1
ATOM 720 O O . PRO A 1 89 ? 9.415 -14.213 4.103 1.00 84.75 89 PRO A O 1
ATOM 723 N N . ASP A 1 90 ? 9.522 -15.803 2.507 1.00 82.81 90 ASP A N 1
ATOM 724 C CA . ASP A 1 90 ? 8.083 -15.897 2.220 1.00 82.81 90 ASP A CA 1
ATOM 725 C C . ASP A 1 90 ? 7.406 -14.574 1.811 1.00 82.81 90 ASP A C 1
ATOM 727 O O . ASP A 1 90 ? 6.178 -14.452 1.824 1.00 82.81 90 ASP A O 1
ATOM 731 N N . SER A 1 91 ? 8.194 -13.576 1.403 1.00 86.38 91 SER A N 1
ATOM 732 C CA . SER A 1 91 ? 7.700 -12.305 0.885 1.00 86.38 91 SER A CA 1
ATOM 733 C C . SER A 1 91 ? 7.910 -12.199 -0.627 1.00 86.38 91 SER A C 1
ATOM 735 O O . SER A 1 91 ? 8.723 -12.894 -1.237 1.00 86.38 91 SER A O 1
ATOM 737 N N . VAL A 1 92 ? 7.164 -11.290 -1.250 1.00 89.94 92 VAL A N 1
ATOM 738 C CA . VAL A 1 92 ? 7.265 -10.972 -2.678 1.00 89.94 92 VAL A CA 1
ATOM 739 C C . VAL A 1 92 ? 7.817 -9.559 -2.823 1.00 89.94 92 VAL A C 1
ATOM 741 O O . VAL A 1 92 ? 7.501 -8.686 -2.019 1.00 89.94 92 VAL A O 1
ATOM 744 N N . VAL A 1 93 ? 8.635 -9.319 -3.840 1.00 92.62 93 VAL A N 1
ATOM 745 C CA . VAL A 1 93 ? 8.951 -7.980 -4.335 1.00 92.62 93 VAL A CA 1
ATOM 746 C C . VAL A 1 93 ? 8.181 -7.779 -5.630 1.00 92.62 93 VAL A C 1
ATOM 748 O O . VAL A 1 93 ? 8.173 -8.638 -6.513 1.00 92.62 93 VAL A O 1
ATOM 751 N N . VAL A 1 94 ? 7.511 -6.640 -5.735 1.00 94.00 94 VAL A N 1
ATOM 752 C CA . VAL A 1 94 ? 6.809 -6.231 -6.942 1.00 94.00 94 VAL A CA 1
ATOM 753 C C . VAL A 1 94 ? 7.541 -5.081 -7.608 1.00 94.00 94 VAL A C 1
ATOM 755 O O . VAL A 1 94 ? 7.998 -4.137 -6.962 1.00 94.00 94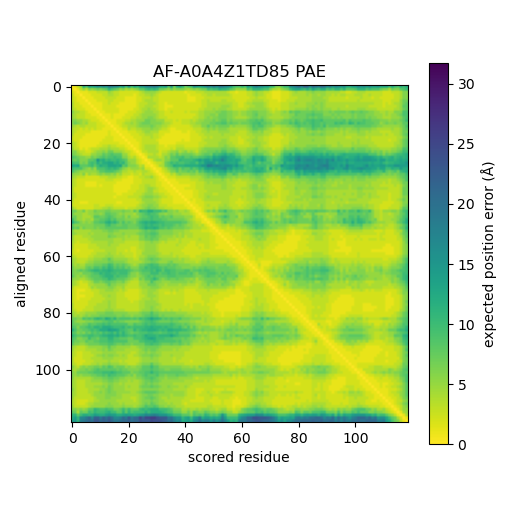 VAL A O 1
ATOM 758 N N . LYS A 1 95 ? 7.631 -5.161 -8.930 1.00 95.88 95 LYS A N 1
ATOM 759 C CA . LYS A 1 95 ? 8.037 -4.058 -9.788 1.00 95.88 95 LYS A CA 1
ATOM 760 C C . LYS A 1 95 ? 6.786 -3.294 -10.176 1.00 95.88 95 LYS A C 1
ATOM 762 O O . LYS A 1 95 ? 5.880 -3.866 -10.784 1.00 95.88 95 LYS A O 1
ATOM 767 N N . VAL A 1 96 ? 6.739 -2.013 -9.849 1.00 96.31 96 VAL A N 1
ATOM 768 C CA . VAL A 1 96 ? 5.574 -1.162 -10.079 1.00 96.31 96 VAL A CA 1
ATOM 769 C C . VAL A 1 96 ? 5.929 0.051 -10.921 1.00 96.31 96 VAL A C 1
ATOM 771 O O . VAL A 1 96 ? 7.074 0.505 -10.932 1.00 96.31 96 VAL A O 1
ATOM 774 N N . ARG A 1 97 ? 4.925 0.586 -11.611 1.00 96.88 97 ARG A N 1
ATOM 775 C CA . ARG A 1 97 ? 4.969 1.917 -12.219 1.00 96.88 97 ARG A CA 1
ATOM 776 C C . ARG A 1 97 ? 3.837 2.753 -11.649 1.00 96.88 97 ARG A C 1
ATOM 778 O O . ARG A 1 97 ? 2.675 2.366 -11.797 1.00 96.88 97 ARG A O 1
ATOM 785 N N . TYR A 1 98 ? 4.193 3.861 -11.010 1.00 95.44 98 TYR A N 1
ATOM 786 C CA . TYR A 1 98 ? 3.236 4.831 -10.493 1.00 95.44 98 TYR A CA 1
ATOM 787 C C . TYR A 1 98 ? 2.539 5.572 -11.629 1.00 95.44 98 TYR A C 1
ATOM 789 O O . TYR A 1 98 ? 3.115 5.799 -12.696 1.00 95.44 98 TYR A O 1
ATOM 797 N N . ASP A 1 99 ? 1.289 5.959 -11.408 1.00 94.31 99 ASP A N 1
ATOM 798 C CA . ASP A 1 99 ? 0.569 6.777 -12.375 1.00 94.31 99 ASP A CA 1
ATOM 799 C C . ASP A 1 99 ? 1.236 8.153 -12.507 1.00 94.31 99 ASP A C 1
ATOM 801 O O . ASP A 1 99 ? 1.462 8.850 -11.521 1.00 94.31 99 ASP A O 1
ATOM 805 N N . GLY A 1 100 ? 1.550 8.549 -13.741 1.00 91.88 100 GLY A N 1
ATOM 806 C CA . GLY A 1 100 ? 2.200 9.830 -14.030 1.00 91.88 100 GLY A CA 1
ATOM 807 C C . GLY A 1 100 ? 3.721 9.850 -13.837 1.00 91.88 100 GLY A C 1
ATOM 808 O O . GLY A 1 100 ? 4.342 10.833 -14.237 1.00 91.88 100 GLY A O 1
ATOM 809 N N . ASP A 1 101 ? 4.336 8.781 -13.318 1.00 90.88 101 ASP A N 1
ATOM 810 C CA . ASP A 1 101 ? 5.796 8.638 -13.264 1.00 90.88 101 ASP A CA 1
ATOM 811 C C . ASP A 1 101 ? 6.275 7.632 -14.331 1.00 90.88 101 ASP A C 1
ATOM 813 O O . ASP A 1 101 ? 5.850 6.471 -14.332 1.00 90.88 101 ASP A O 1
ATOM 817 N N . PRO A 1 102 ? 7.155 8.027 -15.271 1.00 90.50 102 PRO A N 1
ATOM 818 C CA . PRO A 1 102 ? 7.731 7.092 -16.235 1.00 90.50 102 PRO A CA 1
ATOM 819 C C . PRO A 1 102 ? 8.687 6.068 -15.600 1.00 90.50 102 PRO A C 1
ATOM 821 O O . PRO A 1 102 ? 9.034 5.080 -16.254 1.00 90.50 102 PRO A O 1
ATOM 824 N N . LYS A 1 103 ? 9.150 6.294 -14.366 1.00 92.44 103 LYS A N 1
ATOM 825 C CA . LYS A 1 103 ? 10.093 5.414 -13.674 1.00 92.44 103 LYS A CA 1
ATOM 826 C C . LYS A 1 103 ? 9.404 4.179 -13.099 1.00 92.44 103 LYS A C 1
ATOM 828 O O . LYS A 1 103 ? 8.198 4.136 -12.865 1.00 92.44 103 LYS A O 1
ATOM 833 N N . VAL A 1 104 ? 10.217 3.154 -12.861 1.00 93.94 104 VAL A N 1
ATOM 834 C CA . VAL A 1 104 ? 9.803 1.934 -12.165 1.00 93.94 104 VAL A CA 1
ATOM 835 C C . VAL A 1 104 ? 10.379 1.915 -10.758 1.00 93.94 104 VAL A C 1
ATOM 837 O O . VAL A 1 104 ? 11.491 2.392 -10.525 1.00 93.94 104 VAL A O 1
ATOM 840 N N . SER A 1 105 ? 9.635 1.328 -9.831 1.00 93.31 105 SER A N 1
ATOM 841 C CA . SER A 1 105 ? 10.062 1.119 -8.450 1.00 93.31 105 SER A CA 1
ATOM 842 C C . SER A 1 105 ? 9.939 -0.350 -8.079 1.00 93.31 105 SER A C 1
ATOM 844 O O . SER A 1 105 ? 9.074 -1.059 -8.590 1.00 93.31 105 SER A O 1
ATOM 846 N N . TYR A 1 106 ? 10.807 -0.799 -7.180 1.00 92.94 106 TYR A N 1
ATOM 847 C CA . TYR A 1 106 ? 10.786 -2.148 -6.630 1.00 92.94 106 TYR A CA 1
ATOM 848 C C . TYR A 1 106 ? 10.408 -2.053 -5.162 1.00 92.94 106 TYR A C 1
ATOM 850 O O . TYR A 1 106 ? 11.056 -1.334 -4.403 1.00 92.94 106 TYR A O 1
ATOM 858 N N . ILE A 1 107 ? 9.325 -2.719 -4.782 1.00 91.75 107 ILE A N 1
ATOM 859 C CA . ILE A 1 107 ? 8.708 -2.548 -3.469 1.00 91.75 107 ILE A CA 1
ATOM 860 C C . ILE A 1 107 ? 8.362 -3.922 -2.927 1.00 91.75 107 ILE A C 1
ATOM 862 O O . ILE A 1 107 ? 7.838 -4.774 -3.644 1.00 91.75 107 ILE A O 1
ATOM 866 N N . ASN A 1 108 ? 8.656 -4.155 -1.652 1.00 91.19 108 ASN A N 1
ATOM 867 C CA . ASN A 1 108 ? 8.198 -5.371 -1.003 1.00 91.19 108 ASN A CA 1
ATOM 868 C C . ASN A 1 108 ? 6.663 -5.362 -0.943 1.00 91.19 108 ASN A C 1
ATOM 870 O O . ASN A 1 108 ? 6.068 -4.368 -0.546 1.00 91.19 108 ASN A O 1
ATOM 874 N N . ALA A 1 109 ? 6.019 -6.464 -1.311 1.00 89.44 109 ALA A N 1
ATOM 875 C CA . ALA A 1 109 ? 4.568 -6.619 -1.340 1.00 89.44 109 ALA A CA 1
ATOM 876 C C . ALA A 1 109 ? 3.902 -6.363 0.021 1.00 89.44 109 ALA A C 1
ATOM 878 O O . ALA A 1 109 ? 2.718 -6.042 0.068 1.00 89.44 109 ALA A O 1
ATOM 879 N N . LEU A 1 110 ? 4.668 -6.443 1.117 1.00 88.56 110 LEU A N 1
ATOM 880 C CA . LEU A 1 110 ? 4.227 -5.996 2.435 1.00 88.56 110 LEU A CA 1
ATOM 881 C C . LEU A 1 110 ? 3.840 -4.517 2.467 1.00 88.56 110 LEU A C 1
ATOM 883 O O . LEU A 1 110 ? 3.081 -4.173 3.350 1.00 88.56 110 LEU A O 1
ATOM 887 N N . TRP A 1 111 ? 4.323 -3.691 1.531 1.00 89.62 111 TRP A N 1
ATOM 888 C CA . TRP A 1 111 ? 4.115 -2.241 1.386 1.00 89.62 111 TRP A CA 1
ATOM 889 C C . TRP A 1 111 ? 3.144 -1.859 0.258 1.00 89.62 111 TRP A C 1
ATOM 891 O O . TRP A 1 111 ? 3.090 -0.708 -0.182 1.00 89.62 111 TRP A O 1
ATOM 901 N N . VAL A 1 112 ? 2.372 -2.837 -0.212 1.00 91.19 112 VAL A N 1
ATOM 902 C CA . VAL A 1 112 ? 1.425 -2.702 -1.317 1.00 91.19 112 VAL A CA 1
ATOM 903 C C . VAL A 1 112 ? 0.073 -3.241 -0.872 1.00 91.19 112 VAL A C 1
ATOM 905 O O . VAL A 1 112 ? 0.002 -4.239 -0.154 1.00 91.19 112 VAL A O 1
ATOM 908 N N . ILE A 1 113 ? -1.000 -2.583 -1.302 1.00 92.31 113 ILE A N 1
ATOM 909 C CA . ILE A 1 113 ? -2.364 -3.093 -1.164 1.00 92.31 113 ILE A CA 1
ATOM 910 C C . ILE A 1 113 ? -3.035 -3.151 -2.530 1.00 92.31 113 ILE A C 1
ATOM 912 O O . ILE A 1 113 ? -2.776 -2.315 -3.402 1.00 92.31 113 ILE A O 1
ATOM 916 N N . LYS A 1 114 ? -3.941 -4.111 -2.726 1.00 89.25 114 LYS A N 1
ATOM 917 C CA . LYS A 1 114 ? -4.847 -4.058 -3.881 1.00 89.25 114 LYS A CA 1
ATOM 918 C C . LYS A 1 114 ? -5.662 -2.773 -3.828 1.00 89.25 114 LYS A C 1
ATOM 920 O O . LYS A 1 114 ? -6.117 -2.379 -2.755 1.00 89.25 114 LYS A O 1
ATOM 925 N N . ALA A 1 115 ? -5.821 -2.121 -4.980 1.00 83.44 115 ALA A N 1
ATOM 926 C CA . ALA A 1 115 ? -6.668 -0.945 -5.053 1.00 83.44 115 ALA A CA 1
ATOM 927 C C . ALA A 1 115 ? -8.093 -1.357 -4.632 1.00 83.44 115 ALA A C 1
ATOM 929 O O . ALA A 1 115 ? -8.621 -2.319 -5.197 1.00 83.44 115 ALA A O 1
ATOM 930 N N . PRO A 1 116 ? -8.688 -0.702 -3.623 1.00 79.12 116 PRO A N 1
ATOM 931 C CA . PRO A 1 116 ? -10.066 -0.974 -3.252 1.00 79.12 116 PRO A CA 1
ATOM 932 C C . PRO A 1 116 ? -10.975 -0.655 -4.437 1.00 79.12 116 PRO A C 1
ATOM 934 O O . PRO A 1 116 ? -10.692 0.264 -5.210 1.00 79.12 116 PRO A O 1
ATOM 937 N N . GLU A 1 117 ? -12.039 -1.437 -4.593 1.00 67.88 117 GLU A N 1
ATOM 938 C CA . GLU A 1 117 ? -13.050 -1.188 -5.616 1.00 67.88 117 GLU A CA 1
ATOM 939 C C . GLU A 1 117 ? -13.642 0.206 -5.357 1.00 67.88 117 GLU A C 1
ATOM 941 O O . GLU A 1 117 ? -14.172 0.482 -4.281 1.00 67.88 117 GLU A O 1
ATOM 946 N N . CYS A 1 118 ? -13.433 1.129 -6.297 1.00 52.06 118 CYS A N 1
ATOM 947 C CA . CYS A 1 118 ? -14.071 2.436 -6.249 1.00 52.06 118 CYS A CA 1
ATOM 948 C C . CYS A 1 118 ? -15.532 2.243 -6.663 1.00 52.06 118 CYS A C 1
ATOM 950 O O . CYS A 1 118 ? -15.785 2.044 -7.852 1.00 52.06 118 CYS A O 1
ATOM 952 N N . ASP A 1 119 ? -16.450 2.300 -5.701 1.00 45.56 119 ASP A N 1
ATOM 953 C CA . ASP A 1 119 ? -17.864 2.596 -5.970 1.00 45.56 119 ASP A CA 1
ATOM 954 C C . ASP A 1 119 ? -18.047 4.071 -6.373 1.00 45.56 119 ASP A C 1
ATOM 956 O O . ASP A 1 119 ? -17.412 4.953 -5.736 1.00 45.56 119 ASP A O 1
#

Nearest PDB structures (foldseek):
  5vy1-assembly2_B  TM=5.268E-01  e=2.032E-02  Bombyx mori
  5vy1-assembly1_A  TM=5.330E-01  e=2.032E-02  Bombyx mori
  5vqh-assembly2_B  TM=5.186E-01  e=2.254E-02  Bombyx mori
  4iur-assembly1_B  TM=4.789E-01  e=2.923E-02  Arabidopsis thaliana
  4iup-assembly2_B  TM=4.991E-01  e=5.742E-02  Arabidopsis thaliana

Radius of gyration: 15.43 Å; Cα contacts (8 Å, |Δi|>4): 230; chains: 1; bounding box: 38×35×35 Å

Solvent-accessible surface area (backbone atoms only — not comparable to full-atom values): 7215 Å² total; per-residue (Å²): 139,86,48,66,51,58,45,80,76,44,77,40,80,90,79,43,29,30,37,31,28,44,75,60,56,96,44,94,92,47,81,53,57,69,46,82,42,53,50,92,78,60,81,81,78,60,49,81,94,69,85,76,52,68,70,40,58,27,29,31,52,47,73,42,76,93,79,73,40,71,49,58,47,38,43,57,27,34,30,68,43,66,44,77,38,94,83,45,85,100,39,39,32,30,34,30,32,42,74,95,46,96,59,75,48,80,42,51,41,66,56,38,43,74,50,75,86,82,129

Mean predicted aligned error: 4.99 Å

Sequence (119 aa):
MNWILASVIRKNTEEQTYLVEDIVEESPGQRRVSYTVPANRVAHFPQHGVSYKVGDRVLAVWYETSTQNWTSILYPATILEAYPSTEIPDSVVVKVRYDGDPKVSYINALWVIKAPECD

=== Feature glossary ===
Legend for the data blocks above and below:

— What the protein is —

Sequence gives the chain of amino acids in standard one-letter code (A=alanine, C=cysteine, …, Y=tyrosine), read N→C. It is the only feature that is directly encoded by the gene; all structural features are derived from the folded form of this sequence.

The annotation block draws on four external resources. InterPro: which protein families and domains the sequence belongs to. GO: standardized terms for what the protein does, what process it participates in, and where in the cell it acts. CATH: which structural fold it has in the CATH hierarchy. Organism: the species of origin.

— Where its atoms are —

Atomic coordinates in PDBx/mmCIF format — the same representation the Protein Data Bank distributes. Each line of the _atom_site loop places one backbone atom in Cartesian space (units: ångströms, origin: arbitrary).

Six rendered views show the 3D structure from the faces of a cube — i.e. along ±x, ±y, ±z. Rendering representation is drawn randomly per protein from cartoon (secondary-structure ribbons), sticks (backbone bonds), or molecular surface; coloring is either N→C rainbow (blue at the N-terminus through red at the C-terminus) or one color per chain.

— Local backbone conformation —

DSSP 8-state secondary structure assigns each residue one of H (α-helix), G (3₁₀-helix), I (π-helix), E (extended β-strand), B (isolated β-bridge), T (hydrogen-bonded turn), S (bend), or '-' (coil). The assignment is computed from backbone hydrogen-bond geometry via the Kabsch–Sander algorithm.

P-SEA three-state annotation labels each residue as helix, strand, or coil based purely on the geometry of the Cα trace. It serves as a fallback when the full backbone (and thus DSSP) is unavailable.

φ (phi) and ψ (psi) are the two rotatable backbone dihedrals per residue: φ is the C(i-1)–N–Cα–C torsion, ψ is the N–Cα–C–N(i+1) torsion, both in degrees on (−180°, 180°]. α-helical residues cluster near (−60°, −45°); β-strand residues near (−120°, +130°). A Ramachandran plot is simply a scatter of (φ, ψ) for every residue.

— Global shape and packing —

Radius of gyration (Rg) is the root-mean-square distance of Cα atoms from their centroid — a single number for overall size and compactness. A globular domain of N residues has Rg ≈ 2.2·N^0.38 Å; an extended or disordered chain has a much larger Rg. The Cα contact count is the number of residue pairs whose Cα atoms are within 8 Å and are more than four posit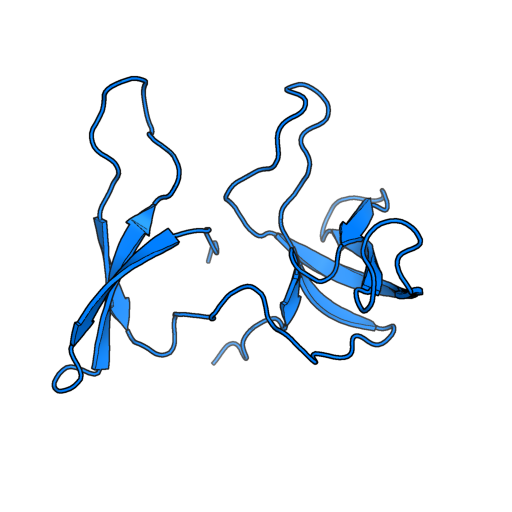ions apart in sequence — a standard proxy for tertiary packing density. The bounding box is the smallest axis-aligned box enclosing all Cα atoms.

Accessible surface area quantifies burial. A residue with SASA near zero is packed into the hydrophobic core; one with SASA >100 Å² sits on the surface. Computed here via the Shrake–Rupley numerical algorithm with a 1.4 Å probe.

The contact map is a binary N×N matrix image: pixel (i, j) is dark where Cα_i and Cα_j are within 8 Å and |i−j|>4. Because the |i−j|>4 filter removes local helical contacts, off-diagonal stripes parallel to the main diagonal indicate parallel β-sheets; stripes perpendicular to it indicate antiparallel β-sheets. The Ramachandran plot scatters every residue's (φ, ψ) pair against the sterically allowed regions. The PAE heatmap renders the predicted-aligned-error matrix.

— Structural neighborhood —

A 3Di character summarizes, for each residue, the relative orientation of the Cα frame of its nearest spatial neighbor. Because it encodes fold topology rather than chemistry, 3Di alignments detect remote structural similarity that sequence alignment misses.

Structural nearest neighbors (via Foldseek easy-search vs the PDB). Reported per hit: target PDB id, E-value, and alignment TM-score. A TM-score above ~0.5 is the conventional threshold for 'same fold'.

— Confidence and disorder —

For AlphaFold models, the B-factor field carries pLDDT — the model's own estimate of local accuracy on a 0–100 scale. Regions with pLDDT<50 should be treated as essentially unmodeled; they often correspond to intrinsically disordered segments.

B-factor (Debye–Waller factor) reflects atomic displacement in the crystal lattice. It is an experimental observable (units Å²), not a prediction; low values mean the atom is pinned down, high values mean it moves or is heterogeneous across the crystal.

Predicted Aligned Error (PAE) is an AlphaFold confidence matrix: entry (i, j) is the expected error in the position of residue j, in ångströms, when the prediction is superimposed on the true structure at residue i. Low PAE within a block of residues means that block is internally rigid and well-predicted; high PAE between two blocks means their relative placement is uncertain even if each block individually is confident.